Protein AF-A0A2D7LK01-F1 (afdb_monomer)

pLDDT: mean 90.99, std 5.38, range [63.78, 96.5]

Foldseek 3Di:
DWEWAQAQQWIFTDDPNHTDDIDNALQVLLVVVQPDDPPDDYDYDCNLVVNVVRNAPHSVSHVVSNVSSVVVRD

Secondary structure (DSSP, 8-state):
-EEEEEETTEEEEEETTEEEEEESSHHHHHHHHHHSPTT--EEE-HHHHTTTTTT-S-HHHHHHHHHHHHHH--

Radius of gyration: 11.13 Å; Cα contacts (8 Å, |Δi|>4): 128; chains: 1; bounding box: 23×28×24 Å

Sequence (74 aa):
MIVVHAEKGGLEFHFENDKIKSAKKVEDIAKIIDLTPKGTGFIFSSSMDFAKEYGFKSWKGAKNLFDKAWNYKK

Nearest PDB structures (foldseek):
  7kft-assembly1_D  TM=7.412E-01  e=4.113E+00  Thiomicrospira sp.
  4n06-assembly1_A  TM=6.506E-01  e=2.954E+00  Archaeoglobus fulgidus DSM 4304
  2mtz-assembly1_A  TM=4.622E-01  e=1.024E+00  Bacillus subtilis subsp. subtilis str. 168
  6is0-assembly1_A  TM=6.310E-01  e=5.017E+00  Danio rerio

Structure (mmCIF, N/CA/C/O backbone):
data_AF-A0A2D7LK01-F1
#
_entry.id   AF-A0A2D7LK01-F1
#
loop_
_atom_site.group_PDB
_atom_site.id
_atom_site.type_symbol
_atom_site.label_atom_id
_atom_site.label_alt_id
_atom_site.label_comp_id
_atom_site.label_asym_id
_atom_site.label_entity_id
_atom_site.label_seq_id
_atom_site.pdbx_PDB_ins_code
_atom_site.Cartn_x
_atom_site.Cartn_y
_atom_site.Cartn_z
_atom_site.occupancy
_atom_site.B_iso_or_equiv
_atom_site.auth_seq_id
_atom_site.auth_comp_id
_atom_site.auth_asym_id
_atom_site.auth_atom_id
_atom_site.pdbx_PDB_model_num
ATOM 1 N N . MET A 1 1 ? 8.902 -6.258 -9.155 1.00 90.56 1 MET A N 1
ATOM 2 C CA . MET A 1 1 ? 8.636 -5.974 -7.725 1.00 90.56 1 MET A CA 1
ATOM 3 C C . MET A 1 1 ? 8.048 -4.580 -7.647 1.00 90.56 1 MET A C 1
ATOM 5 O O . MET A 1 1 ? 8.492 -3.743 -8.422 1.00 90.56 1 MET A O 1
ATOM 9 N N . ILE A 1 2 ? 7.055 -4.340 -6.794 1.00 94.94 2 ILE A N 1
ATOM 10 C CA . ILE A 1 2 ? 6.452 -3.010 -6.644 1.00 94.94 2 ILE A CA 1
ATOM 11 C C . ILE A 1 2 ? 6.929 -2.378 -5.341 1.00 94.94 2 ILE A C 1
ATOM 13 O O . ILE A 1 2 ? 6.874 -3.009 -4.285 1.00 94.94 2 ILE A O 1
ATOM 17 N N . VAL A 1 3 ? 7.377 -1.129 -5.424 1.00 95.94 3 VAL A N 1
ATOM 18 C CA . VAL A 1 3 ? 7.752 -0.324 -4.263 1.00 95.94 3 VAL A CA 1
ATOM 19 C C . VAL A 1 3 ? 6.560 0.528 -3.850 1.00 95.94 3 VAL A C 1
ATOM 21 O O . VAL A 1 3 ? 5.954 1.214 -4.673 1.00 95.94 3 VAL A O 1
ATOM 24 N N . VAL A 1 4 ? 6.202 0.465 -2.574 1.00 95.25 4 VAL A N 1
ATOM 25 C CA . VAL A 1 4 ? 5.074 1.184 -1.989 1.00 95.25 4 VAL A CA 1
ATOM 26 C C . VAL A 1 4 ? 5.602 2.369 -1.193 1.00 95.25 4 VAL A C 1
ATOM 28 O O . VAL A 1 4 ? 6.421 2.205 -0.286 1.00 95.25 4 VAL A O 1
ATOM 31 N N . HIS A 1 5 ? 5.123 3.557 -1.542 1.00 94.75 5 HIS A N 1
ATOM 32 C CA . HIS A 1 5 ? 5.503 4.825 -0.931 1.00 94.75 5 HIS A CA 1
ATOM 33 C C . HIS A 1 5 ? 4.321 5.430 -0.177 1.00 94.75 5 HIS A C 1
ATOM 35 O O . HIS A 1 5 ? 3.180 5.310 -0.623 1.00 94.75 5 HIS A O 1
ATOM 41 N N . ALA A 1 6 ? 4.593 6.106 0.937 1.00 94.19 6 ALA A N 1
ATOM 42 C CA . ALA A 1 6 ? 3.621 6.981 1.581 1.00 94.19 6 ALA A CA 1
ATOM 43 C C . ALA A 1 6 ? 3.670 8.360 0.910 1.00 94.19 6 ALA A C 1
ATOM 45 O O . ALA A 1 6 ? 4.745 8.934 0.786 1.00 94.19 6 ALA A O 1
ATOM 46 N N . GLU A 1 7 ? 2.519 8.903 0.506 1.00 93.50 7 GLU A N 1
ATOM 47 C CA . GLU A 1 7 ? 2.420 10.235 -0.108 1.00 93.50 7 GLU A CA 1
ATOM 48 C C . GLU A 1 7 ? 1.053 10.868 0.187 1.00 93.50 7 GLU A C 1
ATOM 50 O O . GLU A 1 7 ? 0.000 10.295 -0.115 1.00 93.50 7 GLU A O 1
ATOM 55 N N . LYS A 1 8 ? 1.044 12.082 0.750 1.00 89.31 8 LYS A N 1
ATOM 56 C CA . LYS A 1 8 ? -0.164 12.903 1.008 1.00 89.31 8 LYS A CA 1
ATOM 57 C C . LYS A 1 8 ? -1.340 12.137 1.648 1.00 89.31 8 LYS A C 1
ATOM 59 O O . LYS A 1 8 ? -2.504 12.342 1.273 1.00 89.31 8 LYS A O 1
ATOM 64 N N . GLY A 1 9 ? -1.054 11.256 2.604 1.00 89.19 9 GLY A N 1
ATOM 65 C CA . GLY A 1 9 ? -2.027 10.428 3.324 1.00 89.19 9 GLY A CA 1
ATOM 66 C C . GLY A 1 9 ? -2.564 9.236 2.522 1.00 89.19 9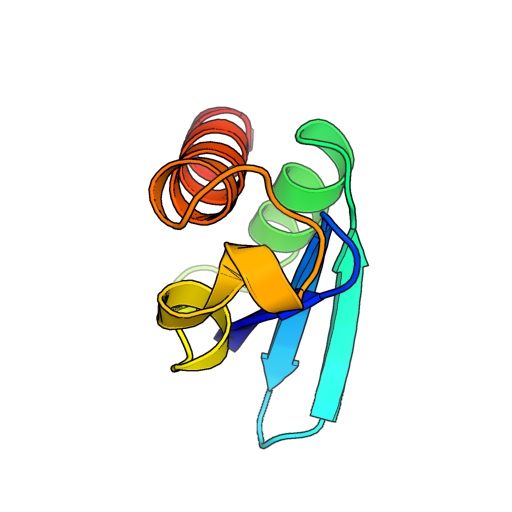 GLY A C 1
ATOM 67 O O . GLY A 1 9 ? -3.588 8.667 2.897 1.00 89.19 9 GLY A O 1
ATOM 68 N N . GLY A 1 10 ? -1.921 8.884 1.407 1.00 93.44 10 GLY A N 1
ATOM 69 C CA . GLY A 1 10 ? -2.204 7.710 0.583 1.00 93.44 10 GLY A CA 1
ATOM 70 C C . GLY A 1 10 ? -0.948 6.919 0.238 1.00 93.44 10 GLY A C 1
ATOM 71 O O . GLY A 1 10 ? 0.146 7.231 0.701 1.00 93.44 10 GLY A O 1
ATOM 72 N N . LEU A 1 11 ? -1.126 5.882 -0.573 1.00 95.31 11 LEU A N 1
ATOM 73 C CA . LEU A 1 11 ? -0.038 5.041 -1.052 1.00 95.31 11 LEU A CA 1
ATOM 74 C C . LEU A 1 11 ? 0.189 5.255 -2.542 1.00 95.31 11 LEU A C 1
ATOM 76 O O . LEU A 1 11 ? -0.772 5.320 -3.315 1.00 95.31 11 LEU A O 1
ATOM 80 N N . GLU A 1 12 ? 1.453 5.310 -2.942 1.00 96.38 12 GLU A N 1
ATOM 81 C CA . GLU A 1 12 ? 1.870 5.226 -4.338 1.00 96.38 12 GLU A CA 1
ATOM 82 C C . GLU A 1 12 ? 2.592 3.913 -4.606 1.00 96.38 12 GLU A C 1
ATOM 84 O O . GLU A 1 12 ? 3.337 3.416 -3.766 1.00 96.38 12 GLU A O 1
ATOM 89 N N . PHE A 1 13 ? 2.375 3.371 -5.796 1.00 95.81 13 PHE A N 1
ATOM 90 C CA . PHE A 1 13 ? 2.924 2.109 -6.264 1.00 95.81 13 PHE A CA 1
ATOM 91 C C . PHE A 1 13 ? 3.860 2.402 -7.423 1.00 95.81 13 PHE A C 1
ATOM 93 O O . PHE A 1 13 ? 3.427 2.972 -8.428 1.00 95.81 13 PHE A O 1
ATOM 100 N N . HIS A 1 14 ? 5.120 2.017 -7.271 1.00 95.69 14 HIS A N 1
ATOM 101 C CA . HIS A 1 14 ? 6.190 2.300 -8.217 1.00 95.69 14 HIS A CA 1
ATOM 102 C C . HIS A 1 14 ? 6.797 1.000 -8.754 1.00 95.69 14 HIS A C 1
ATOM 104 O O . HIS A 1 14 ? 6.978 0.039 -8.002 1.00 95.69 14 HIS A O 1
ATOM 110 N N . PHE A 1 15 ? 7.122 0.966 -10.043 1.00 93.00 15 PHE A N 1
ATOM 111 C CA . PHE A 1 15 ? 7.884 -0.108 -10.686 1.00 93.00 15 PHE A CA 1
ATOM 112 C C . PHE A 1 15 ? 9.061 0.525 -11.418 1.00 93.00 15 PHE A C 1
ATOM 114 O O . PHE A 1 15 ? 8.865 1.490 -12.139 1.00 93.00 15 PHE A O 1
ATOM 121 N N . GLU A 1 16 ? 10.278 0.029 -11.181 1.00 88.31 16 GLU A N 1
ATOM 122 C CA . GLU A 1 16 ? 11.509 0.580 -11.781 1.00 88.31 16 GLU A CA 1
ATOM 123 C C . GLU A 1 16 ? 11.668 2.110 -11.608 1.00 88.31 16 GLU A C 1
ATOM 125 O O . GLU A 1 16 ? 12.259 2.784 -12.440 1.00 88.31 16 GLU A O 1
ATOM 130 N N . ASN A 1 17 ? 11.199 2.641 -10.467 1.00 82.88 17 ASN A N 1
ATOM 131 C CA . ASN A 1 17 ? 11.143 4.070 -10.096 1.00 82.88 17 ASN A CA 1
ATOM 132 C C . ASN A 1 17 ? 10.052 4.905 -10.782 1.00 82.88 17 ASN A C 1
ATOM 134 O O . ASN A 1 17 ? 9.894 6.078 -10.442 1.00 82.88 17 ASN A O 1
ATOM 138 N N . ASP A 1 18 ? 9.257 4.308 -11.667 1.00 92.75 18 ASP A N 1
ATOM 139 C CA . ASP A 1 18 ? 8.106 4.969 -12.264 1.00 92.75 18 ASP A CA 1
ATOM 140 C C . ASP A 1 18 ? 6.850 4.755 -11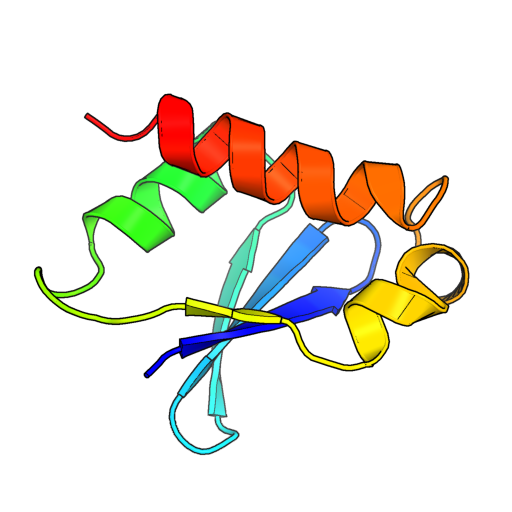.424 1.00 92.75 18 ASP A C 1
ATOM 142 O O . ASP A 1 18 ? 6.460 3.629 -11.093 1.00 92.75 18 ASP A O 1
ATOM 146 N N . LYS A 1 19 ? 6.159 5.856 -11.124 1.00 94.12 19 LYS A N 1
ATOM 147 C CA . LYS A 1 19 ? 4.857 5.823 -10.460 1.00 94.12 19 LYS A CA 1
ATOM 148 C C . LYS A 1 19 ? 3.811 5.206 -11.389 1.00 94.12 19 LYS A C 1
ATOM 150 O O . LYS A 1 19 ? 3.420 5.802 -12.389 1.00 94.12 19 LYS A O 1
ATOM 155 N N . ILE A 1 20 ? 3.256 4.066 -10.992 1.00 93.69 20 ILE A N 1
ATOM 156 C CA . ILE A 1 20 ? 2.223 3.351 -11.753 1.00 93.69 20 ILE A CA 1
ATOM 157 C C . ILE A 1 20 ? 0.826 3.812 -11.334 1.00 93.69 20 ILE A C 1
ATOM 159 O O . ILE A 1 20 ? -0.035 4.107 -12.168 1.00 93.69 20 ILE A O 1
ATOM 163 N N . LYS A 1 21 ? 0.568 3.838 -10.020 1.00 95.81 21 LYS A N 1
ATOM 164 C CA . LYS A 1 21 ? -0.741 4.159 -9.432 1.00 95.81 21 LYS A CA 1
ATOM 165 C C . LYS A 1 21 ? -0.587 4.804 -8.061 1.00 95.81 21 LYS A C 1
ATOM 167 O O . LYS A 1 21 ? 0.421 4.631 -7.386 1.00 95.81 21 LYS A O 1
ATOM 172 N N . SER A 1 22 ? -1.622 5.516 -7.625 1.00 95.50 22 SER A N 1
ATOM 173 C CA . SER A 1 22 ? -1.735 6.017 -6.254 1.00 95.50 22 SER A CA 1
ATOM 174 C C . SER A 1 22 ? -3.180 6.011 -5.788 1.00 95.50 22 SER A C 1
ATOM 176 O O . SER A 1 22 ? -4.075 6.306 -6.582 1.00 95.50 22 SER A O 1
ATOM 178 N N . ALA A 1 23 ? -3.406 5.734 -4.510 1.00 96.50 23 ALA A N 1
ATOM 179 C CA . ALA A 1 23 ? -4.738 5.728 -3.921 1.00 96.50 23 ALA A CA 1
ATOM 180 C C . ALA A 1 23 ? -4.701 6.035 -2.418 1.00 96.50 23 ALA A C 1
ATOM 182 O O . ALA A 1 23 ? -3.702 5.803 -1.741 1.00 96.50 23 ALA A O 1
ATOM 183 N N . LYS A 1 24 ? -5.813 6.561 -1.890 1.00 94.38 24 LYS A N 1
ATOM 184 C CA . LYS A 1 24 ? -5.981 6.878 -0.455 1.00 94.38 24 LYS A CA 1
ATOM 185 C C . LYS A 1 24 ? -6.986 5.970 0.254 1.00 94.38 24 LYS A C 1
ATOM 187 O O . LYS A 1 24 ? -6.950 5.848 1.473 1.00 94.38 24 LYS A O 1
ATOM 192 N N . LYS A 1 25 ? -7.908 5.371 -0.501 1.00 94.19 25 LYS A N 1
ATOM 193 C CA . LYS A 1 25 ? -8.981 4.521 0.021 1.00 94.19 25 LYS A CA 1
ATOM 194 C C . LYS A 1 25 ? -8.565 3.057 -0.028 1.00 94.19 25 LYS A C 1
ATOM 196 O O . LYS A 1 25 ? -7.884 2.645 -0.964 1.00 94.19 25 LYS A O 1
ATOM 201 N N . VAL A 1 26 ? -8.998 2.285 0.965 1.00 95.25 26 VAL A N 1
ATOM 202 C CA . VAL A 1 26 ? -8.670 0.856 1.097 1.00 95.25 26 VAL A CA 1
ATOM 203 C C . VAL A 1 26 ? -9.098 0.083 -0.150 1.00 95.25 26 VAL A C 1
ATOM 205 O O . VAL A 1 26 ? -8.330 -0.724 -0.661 1.00 95.25 26 VAL A O 1
ATOM 208 N N . GLU A 1 27 ? -10.288 0.367 -0.671 1.00 95.25 27 GLU A N 1
ATOM 209 C CA . GLU A 1 27 ? -10.893 -0.337 -1.802 1.00 95.25 27 GLU A CA 1
ATOM 210 C C . GLU A 1 27 ? -10.123 -0.090 -3.102 1.00 95.25 27 GLU A C 1
ATOM 212 O O . GLU A 1 27 ? -9.910 -1.009 -3.890 1.00 95.25 27 GLU A O 1
ATOM 217 N N . ASP A 1 28 ? -9.672 1.145 -3.320 1.00 96.00 28 ASP A N 1
ATOM 218 C CA . ASP A 1 28 ? -8.902 1.506 -4.511 1.00 96.00 28 ASP A CA 1
ATOM 219 C C . ASP A 1 28 ? -7.490 0.916 -4.450 1.00 96.00 28 ASP A C 1
ATOM 221 O O . ASP A 1 28 ? -6.978 0.420 -5.452 1.00 96.00 28 ASP A O 1
ATOM 225 N N . ILE A 1 29 ? -6.883 0.900 -3.260 1.00 96.12 29 ILE A N 1
ATOM 226 C CA . ILE A 1 29 ? -5.596 0.237 -3.038 1.00 96.12 29 ILE A CA 1
ATOM 227 C C . ILE A 1 29 ? -5.729 -1.275 -3.257 1.00 96.12 29 ILE A C 1
ATOM 229 O O . ILE A 1 29 ? -4.885 -1.873 -3.920 1.00 96.12 29 ILE A O 1
ATOM 233 N N . ALA A 1 30 ? -6.802 -1.890 -2.760 1.00 95.88 30 ALA A N 1
ATOM 234 C CA . ALA A 1 30 ? -7.054 -3.315 -2.939 1.00 95.88 30 ALA A CA 1
ATOM 235 C C . ALA A 1 30 ? -7.205 -3.678 -4.422 1.00 95.88 30 ALA A C 1
ATOM 237 O O . ALA A 1 30 ? -6.610 -4.657 -4.860 1.00 95.88 30 ALA A O 1
ATOM 238 N N . LYS A 1 31 ? -7.907 -2.853 -5.213 1.00 95.56 31 LYS A N 1
ATOM 239 C CA . LYS A 1 31 ? -7.990 -3.020 -6.675 1.00 95.56 31 LYS A CA 1
ATOM 240 C C . LYS A 1 31 ? -6.623 -2.931 -7.352 1.00 95.56 31 LYS A C 1
ATOM 242 O O . LYS A 1 31 ? -6.359 -3.696 -8.268 1.00 95.56 31 LYS A O 1
ATOM 247 N N . ILE A 1 32 ? -5.750 -2.015 -6.924 1.00 94.00 32 ILE A N 1
ATOM 248 C CA . ILE A 1 32 ? -4.385 -1.920 -7.472 1.00 94.00 32 ILE A CA 1
ATOM 249 C C . 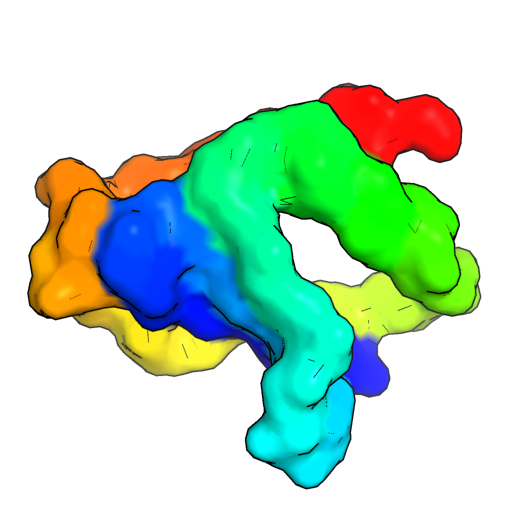ILE A 1 32 ? -3.603 -3.207 -7.180 1.00 94.00 32 ILE A C 1
ATOM 251 O O . ILE A 1 32 ? -2.951 -3.743 -8.075 1.00 94.00 32 ILE A O 1
ATOM 255 N N . ILE A 1 33 ? -3.693 -3.718 -5.948 1.00 93.88 33 ILE A N 1
ATOM 256 C CA . ILE A 1 33 ? -3.036 -4.970 -5.549 1.00 93.88 33 ILE A CA 1
ATOM 257 C C . ILE A 1 33 ? -3.597 -6.156 -6.346 1.00 93.88 33 ILE A C 1
ATOM 259 O O . ILE A 1 33 ? -2.825 -7.004 -6.776 1.00 93.88 33 ILE A O 1
ATOM 263 N N . ASP A 1 34 ? -4.910 -6.207 -6.561 1.00 93.69 34 ASP A N 1
ATOM 264 C CA . ASP A 1 34 ? -5.585 -7.290 -7.284 1.00 93.69 34 ASP A CA 1
ATOM 265 C C . ASP A 1 34 ? -5.260 -7.302 -8.790 1.00 93.69 34 ASP A C 1
ATOM 267 O O . ASP A 1 34 ? -4.994 -8.345 -9.380 1.00 93.69 34 ASP A O 1
ATOM 271 N N . LEU A 1 35 ? -5.166 -6.120 -9.407 1.00 91.88 35 LEU A N 1
ATOM 272 C CA . LEU A 1 35 ? -4.738 -5.970 -10.803 1.00 91.88 35 LEU A CA 1
ATOM 273 C C . LEU A 1 35 ? -3.237 -6.223 -11.009 1.00 91.88 35 LEU A C 1
ATOM 275 O O . LEU A 1 35 ? -2.773 -6.297 -12.148 1.00 91.88 35 LEU A O 1
ATOM 279 N N . THR A 1 36 ? -2.459 -6.326 -9.930 1.00 91.25 36 THR A N 1
ATOM 280 C CA . THR A 1 36 ? -1.031 -6.621 -10.022 1.00 91.25 36 THR A CA 1
ATOM 281 C C . THR A 1 36 ? -0.829 -8.107 -10.357 1.00 91.25 36 THR A C 1
ATOM 283 O O . THR A 1 36 ? -1.453 -8.960 -9.724 1.00 91.25 36 THR A O 1
ATOM 286 N N . PRO A 1 37 ? 0.073 -8.465 -11.296 1.00 92.06 37 PRO A N 1
ATOM 287 C CA . PRO A 1 37 ? 0.323 -9.861 -11.647 1.00 92.06 37 PRO A CA 1
ATOM 288 C C . PRO A 1 37 ? 0.618 -10.744 -10.428 1.00 92.06 37 PRO A C 1
ATOM 290 O O . PRO A 1 37 ? 1.434 -10.390 -9.567 1.00 92.06 37 PRO A O 1
ATOM 293 N N . LYS A 1 38 ? -0.020 -11.921 -10.369 1.00 89.06 38 LYS A N 1
ATOM 294 C CA . LYS A 1 38 ? 0.194 -12.901 -9.294 1.00 89.06 38 LYS A CA 1
ATOM 295 C C . LYS A 1 38 ? 1.681 -13.250 -9.178 1.00 89.06 38 LYS A C 1
ATOM 297 O O . LYS A 1 38 ? 2.359 -13.442 -10.180 1.00 89.06 38 LYS A O 1
ATOM 302 N N . GLY A 1 39 ? 2.179 -13.328 -7.945 1.00 88.12 39 GLY A N 1
ATOM 303 C CA . GLY A 1 39 ? 3.602 -13.550 -7.659 1.00 88.12 39 GLY A CA 1
ATOM 304 C C . GLY A 1 39 ? 4.443 -12.270 -7.588 1.00 88.12 39 GLY A C 1
ATOM 305 O O . GLY A 1 39 ? 5.611 -12.333 -7.210 1.00 88.12 39 GLY A O 1
ATOM 306 N N . THR A 1 40 ? 3.869 -11.098 -7.873 1.00 91.69 40 THR A N 1
ATOM 307 C CA . THR A 1 40 ? 4.565 -9.824 -7.658 1.00 91.69 40 THR A CA 1
ATOM 308 C C . THR A 1 40 ? 4.724 -9.540 -6.166 1.00 91.69 40 THR A C 1
ATOM 310 O O . THR A 1 40 ? 3.744 -9.423 -5.431 1.00 91.69 40 THR A O 1
ATOM 313 N N . GLY A 1 41 ? 5.974 -9.399 -5.721 1.00 92.62 41 GLY A N 1
ATOM 314 C CA . GLY A 1 41 ? 6.299 -8.928 -4.376 1.00 92.62 41 GLY A CA 1
ATOM 315 C C . GLY A 1 41 ? 6.118 -7.416 -4.228 1.00 92.62 41 GLY A C 1
ATOM 316 O O . GLY A 1 41 ? 6.403 -6.658 -5.163 1.00 92.62 41 GLY A O 1
ATOM 317 N N . PHE A 1 42 ? 5.696 -6.999 -3.035 1.00 94.19 42 PHE A N 1
ATOM 318 C CA . PHE A 1 42 ? 5.612 -5.602 -2.614 1.00 94.19 42 PHE A CA 1
ATOM 319 C C . PHE A 1 42 ? 6.675 -5.328 -1.552 1.00 94.19 42 PHE A C 1
ATOM 321 O O . PHE A 1 42 ? 6.808 -6.102 -0.603 1.00 94.19 42 PHE A O 1
ATOM 328 N N . ILE A 1 43 ? 7.406 -4.228 -1.701 1.00 94.00 43 ILE A N 1
ATOM 329 C CA . ILE A 1 43 ? 8.341 -3.722 -0.692 1.00 94.00 43 ILE A CA 1
ATOM 330 C C . ILE A 1 43 ? 7.964 -2.296 -0.307 1.00 94.00 43 ILE A C 1
ATOM 332 O O . ILE A 1 43 ? 7.367 -1.571 -1.098 1.00 94.00 43 ILE A O 1
ATOM 336 N N . PHE A 1 44 ? 8.298 -1.890 0.911 1.00 93.25 44 PHE A N 1
ATOM 337 C CA . PHE A 1 44 ? 7.994 -0.558 1.428 1.00 93.25 44 PHE A CA 1
ATOM 338 C C . PHE A 1 44 ? 9.236 0.325 1.341 1.00 93.25 44 PHE A C 1
ATOM 340 O O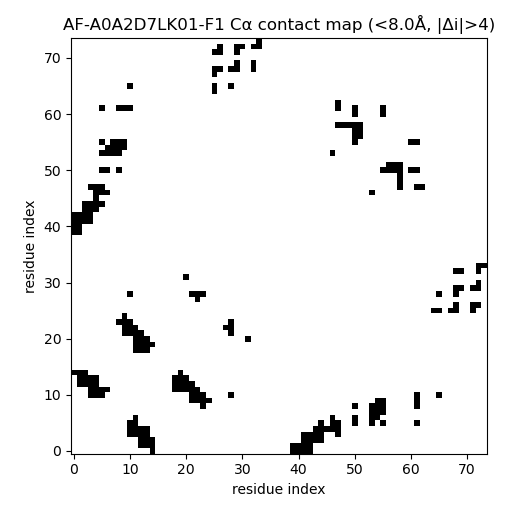 . PHE A 1 44 ? 10.321 -0.109 1.724 1.00 93.25 44 PHE A O 1
ATOM 347 N N . SER A 1 45 ? 9.089 1.545 0.824 1.00 92.75 45 SER A N 1
ATOM 348 C CA . SER A 1 45 ? 10.193 2.508 0.780 1.00 92.75 45 SER A CA 1
ATOM 349 C C . SER A 1 45 ? 10.376 3.230 2.114 1.00 92.75 45 SER A C 1
ATOM 351 O O . SER A 1 45 ? 9.488 3.227 2.967 1.00 92.75 45 SER A O 1
ATOM 353 N N . SER A 1 46 ? 11.498 3.938 2.257 1.00 88.56 46 SER A N 1
ATOM 354 C CA . SER A 1 46 ? 11.788 4.781 3.425 1.00 88.56 46 SER A CA 1
ATOM 355 C C . SER A 1 46 ? 10.743 5.878 3.663 1.00 88.56 46 SER A C 1
ATOM 357 O O . SER A 1 46 ? 10.560 6.312 4.794 1.00 88.56 46 SER A O 1
ATOM 359 N N . SER A 1 47 ? 9.987 6.304 2.642 1.00 87.88 47 SER A N 1
ATOM 360 C CA . SER A 1 47 ? 8.877 7.258 2.833 1.00 87.88 47 SER A CA 1
ATOM 361 C C . SER A 1 47 ? 7.805 6.730 3.795 1.00 87.88 47 SER A C 1
ATOM 363 O O . SER A 1 47 ? 7.172 7.509 4.506 1.00 87.88 47 SER A O 1
ATOM 365 N N . MET A 1 48 ? 7.635 5.406 3.875 1.00 87.06 48 MET A N 1
ATOM 366 C CA . MET A 1 48 ? 6.737 4.775 4.839 1.00 87.06 48 MET A CA 1
ATOM 367 C C . MET A 1 48 ? 7.230 5.008 6.271 1.00 87.06 48 MET A C 1
ATOM 369 O O . MET A 1 48 ? 6.404 5.311 7.132 1.00 87.06 48 MET A O 1
ATOM 373 N N . ASP A 1 49 ? 8.550 4.970 6.502 1.00 84.12 49 ASP A N 1
ATOM 374 C CA . ASP A 1 49 ? 9.214 5.274 7.785 1.00 84.12 49 ASP A CA 1
ATOM 375 C C . ASP A 1 49 ? 8.938 6.708 8.251 1.00 84.12 49 ASP A C 1
ATOM 377 O O . ASP A 1 49 ? 8.632 6.945 9.423 1.00 84.12 49 ASP A O 1
ATOM 381 N N . PHE A 1 50 ? 8.883 7.639 7.301 1.00 84.31 50 PHE A N 1
ATOM 382 C CA . PHE A 1 50 ? 8.572 9.050 7.528 1.00 84.31 50 PHE A CA 1
ATOM 383 C C . PHE A 1 50 ? 7.116 9.415 7.215 1.00 84.31 50 PHE A C 1
ATOM 385 O O . PHE A 1 50 ? 6.808 10.584 7.002 1.00 84.31 50 PHE A O 1
ATOM 392 N N . ALA A 1 51 ? 6.175 8.462 7.231 1.00 82.38 51 ALA A N 1
ATOM 393 C CA . ALA A 1 51 ? 4.804 8.682 6.747 1.00 82.38 51 ALA A CA 1
ATOM 394 C C . ALA A 1 51 ? 4.065 9.884 7.377 1.00 82.38 51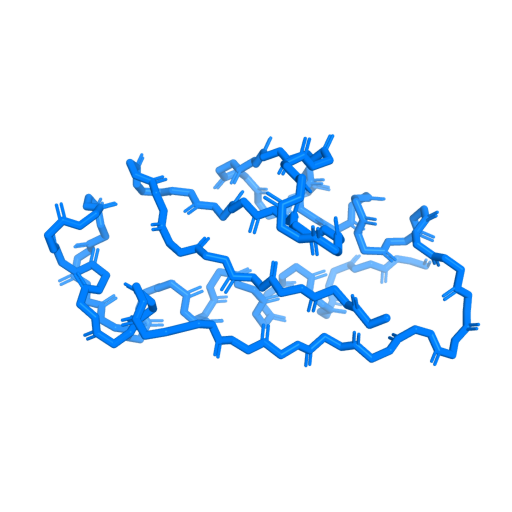 ALA A C 1
ATOM 396 O O . ALA A 1 51 ? 3.123 10.404 6.776 1.00 82.38 51 ALA A O 1
ATOM 397 N N . LYS A 1 52 ? 4.482 10.351 8.564 1.00 86.00 52 LYS A N 1
ATOM 398 C CA . LYS A 1 52 ? 3.980 11.602 9.160 1.00 86.00 52 LYS A CA 1
ATOM 399 C C . LYS A 1 52 ? 4.224 12.826 8.277 1.00 86.00 52 LYS A C 1
ATOM 401 O O . LYS A 1 52 ? 3.319 13.638 8.110 1.00 86.00 52 LYS A O 1
ATOM 406 N N . GLU A 1 53 ? 5.413 12.931 7.697 1.00 86.06 53 GLU A N 1
ATOM 407 C CA . GLU A 1 53 ? 5.797 14.004 6.770 1.00 86.06 53 GLU A CA 1
ATOM 408 C C . GLU A 1 53 ? 4.989 13.922 5.470 1.00 86.06 53 GLU A C 1
ATOM 410 O O . GLU A 1 53 ? 4.653 14.933 4.861 1.00 86.06 53 GLU A O 1
ATOM 415 N N . TYR A 1 54 ? 4.560 12.711 5.119 1.00 83.44 54 TYR A N 1
ATOM 416 C CA . TYR A 1 54 ? 3.747 12.414 3.947 1.00 83.44 54 TYR A CA 1
ATOM 417 C C . TYR A 1 54 ? 2.244 12.356 4.256 1.00 83.44 54 TYR A C 1
ATOM 419 O O . TYR A 1 54 ? 1.489 11.678 3.565 1.00 83.44 54 TYR A O 1
ATOM 427 N N . GLY A 1 55 ? 1.769 13.064 5.285 1.00 82.56 55 GLY A N 1
ATOM 428 C CA . GLY A 1 55 ? 0.337 13.280 5.531 1.00 82.56 55 GLY A CA 1
ATOM 429 C C . GLY A 1 55 ? -0.416 12.130 6.211 1.00 82.56 55 GLY A C 1
ATOM 430 O O . GLY A 1 55 ? -1.646 12.176 6.289 1.00 82.56 55 GLY A O 1
ATOM 431 N N . PHE A 1 56 ? 0.275 11.111 6.730 1.00 86.12 56 PHE A N 1
ATOM 432 C CA . PHE A 1 56 ? -0.321 10.131 7.644 1.00 86.12 56 PHE A CA 1
ATOM 433 C C . PHE A 1 56 ? -0.207 10.582 9.104 1.00 86.12 56 PHE A C 1
ATOM 435 O O . PHE A 1 56 ? 0.672 11.343 9.482 1.00 86.12 56 PHE A O 1
ATOM 442 N N . LYS A 1 57 ? -1.062 10.054 9.989 1.00 81.06 57 LYS A N 1
ATOM 443 C CA . LYS A 1 57 ? -0.945 10.323 11.438 1.00 81.06 57 LYS A CA 1
ATOM 444 C C . LYS A 1 57 ? 0.284 9.657 12.074 1.00 81.06 57 LYS A C 1
ATOM 446 O O . LYS A 1 57 ? 0.789 10.116 13.098 1.00 81.06 57 LYS A O 1
ATOM 451 N N . SER A 1 58 ? 0.742 8.540 11.511 1.00 83.69 58 SER A N 1
ATOM 452 C CA . SER A 1 58 ? 1.885 7.766 11.999 1.00 83.69 58 SER A CA 1
ATOM 453 C C . SER A 1 58 ? 2.368 6.777 10.939 1.00 83.69 58 SER A C 1
ATOM 455 O O . SER A 1 58 ? 1.615 6.434 10.028 1.00 83.69 58 SER A O 1
ATOM 457 N N . TRP A 1 59 ? 3.581 6.250 11.132 1.00 82.69 59 TRP A N 1
ATOM 458 C CA . TRP A 1 59 ? 4.109 5.086 10.412 1.00 82.69 59 TRP A CA 1
ATOM 459 C C . TRP A 1 59 ? 3.103 3.929 10.333 1.00 82.69 59 TRP A C 1
ATOM 461 O O . TRP A 1 59 ? 2.744 3.451 9.256 1.00 82.69 59 TRP A O 1
ATOM 471 N N . LYS A 1 60 ? 2.555 3.544 11.498 1.00 86.88 60 LYS A N 1
ATOM 472 C CA . LYS A 1 60 ? 1.531 2.495 11.605 1.00 86.88 60 LYS A CA 1
ATOM 473 C C . LYS A 1 60 ? 0.296 2.818 10.768 1.00 86.88 60 LYS A C 1
ATOM 475 O O . LYS A 1 60 ? -0.357 1.899 10.301 1.00 86.88 60 LYS A O 1
ATOM 480 N N . GLY A 1 61 ? -0.035 4.094 10.567 1.00 86.62 61 GLY A N 1
ATOM 481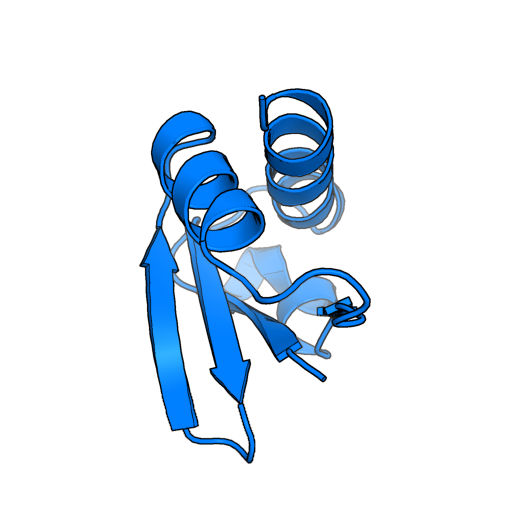 C CA . GLY A 1 61 ? -1.151 4.512 9.721 1.00 86.62 61 GLY A CA 1
ATOM 482 C C . GLY A 1 61 ? -0.975 4.097 8.261 1.00 86.62 61 GLY A C 1
ATOM 483 O O . GLY A 1 61 ? -1.888 3.497 7.697 1.00 86.62 61 GLY A O 1
ATOM 484 N N . ALA A 1 62 ? 0.196 4.362 7.677 1.00 88.94 62 ALA A N 1
ATOM 485 C CA . ALA A 1 62 ? 0.495 3.994 6.293 1.00 88.94 62 ALA A CA 1
ATOM 486 C C . ALA A 1 62 ? 0.560 2.474 6.111 1.00 88.94 62 ALA A C 1
ATOM 488 O O . ALA A 1 62 ? -0.083 1.929 5.213 1.00 88.94 62 ALA A O 1
ATOM 489 N N . LYS A 1 63 ? 1.245 1.767 7.022 1.00 90.75 63 LYS A N 1
ATOM 490 C CA . LYS A 1 63 ? 1.300 0.300 6.979 1.00 90.75 63 LYS A CA 1
ATOM 491 C C . LYS A 1 63 ? -0.082 -0.338 7.164 1.00 90.75 63 LYS A C 1
ATOM 493 O O . LYS A 1 63 ? -0.458 -1.206 6.385 1.00 90.75 63 LYS A O 1
ATOM 498 N N . ASN A 1 64 ? -0.874 0.128 8.132 1.00 92.88 64 ASN A N 1
ATOM 499 C CA . ASN A 1 64 ? -2.226 -0.394 8.357 1.00 92.88 64 ASN A CA 1
AT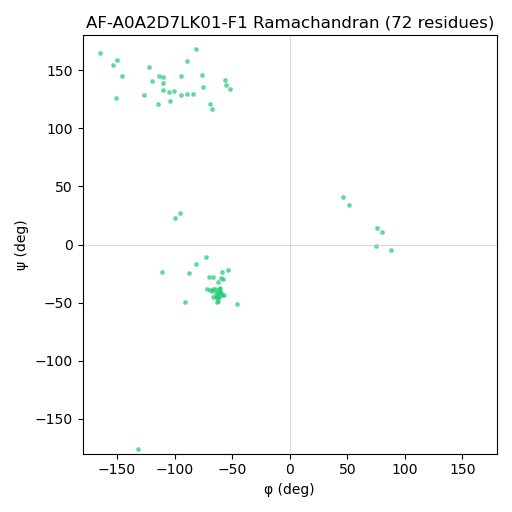OM 500 C C . ASN A 1 64 ? -3.145 -0.161 7.153 1.00 92.88 64 ASN A C 1
ATOM 502 O O . 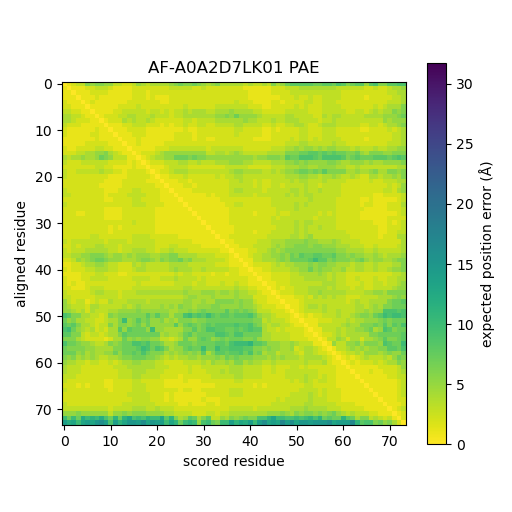ASN A 1 64 ? -4.044 -0.965 6.920 1.00 92.88 64 ASN A O 1
ATOM 506 N N . LEU A 1 65 ? -2.959 0.934 6.407 1.00 93.44 65 LEU A N 1
ATOM 507 C CA . LEU A 1 65 ? -3.721 1.185 5.185 1.00 93.44 65 LEU A CA 1
ATOM 508 C C . LEU A 1 65 ? -3.415 0.118 4.123 1.00 93.44 65 LEU A C 1
ATOM 510 O O . LEU A 1 65 ? -4.350 -0.440 3.548 1.00 93.44 65 LEU A O 1
ATOM 514 N N . PHE A 1 66 ? -2.134 -0.210 3.924 1.00 94.25 66 PHE A N 1
ATOM 515 C CA . PHE A 1 66 ? -1.727 -1.297 3.033 1.00 94.25 66 PHE A CA 1
ATOM 516 C C . PHE A 1 66 ? -2.250 -2.655 3.516 1.00 94.25 66 PHE A C 1
ATOM 518 O O . PHE A 1 66 ? -2.880 -3.367 2.741 1.00 94.25 66 PHE A O 1
ATOM 525 N N . ASP A 1 67 ? -2.052 -2.999 4.794 1.00 94.62 67 ASP A N 1
ATOM 526 C CA . ASP A 1 67 ? -2.470 -4.293 5.356 1.00 94.62 67 ASP A CA 1
ATOM 527 C C . ASP A 1 67 ? -3.990 -4.501 5.225 1.00 94.62 67 ASP A C 1
ATOM 529 O O . ASP A 1 67 ? -4.454 -5.581 4.858 1.00 94.62 67 ASP A O 1
ATOM 533 N N . LYS A 1 68 ? -4.788 -3.452 5.475 1.00 95.19 68 LYS A N 1
ATOM 534 C CA . LYS A 1 68 ? -6.244 -3.496 5.268 1.00 95.19 68 LYS A CA 1
ATOM 535 C C . LYS A 1 68 ? -6.596 -3.763 3.811 1.00 95.19 68 LYS A C 1
ATOM 537 O O . LYS A 1 68 ? -7.456 -4.595 3.552 1.00 95.19 68 LYS A O 1
ATOM 542 N N . ALA A 1 69 ? -5.939 -3.083 2.875 1.00 95.31 69 ALA A N 1
ATOM 543 C CA . ALA A 1 69 ? -6.181 -3.283 1.451 1.00 95.31 69 ALA A CA 1
ATOM 544 C C . ALA A 1 69 ? -5.750 -4.680 0.980 1.00 95.31 69 ALA A C 1
ATOM 546 O O . ALA A 1 69 ? -6.463 -5.320 0.211 1.00 95.31 69 ALA A O 1
ATOM 547 N N . TRP A 1 70 ? -4.631 -5.192 1.499 1.00 94.00 70 TRP A N 1
ATOM 548 C CA . TRP A 1 70 ? -4.150 -6.544 1.227 1.00 94.00 70 TRP A CA 1
ATOM 549 C C . TRP A 1 70 ? -5.134 -7.622 1.685 1.00 94.00 70 TRP A C 1
ATOM 551 O O . TRP A 1 70 ? -5.300 -8.616 0.987 1.00 94.00 70 TRP A O 1
ATOM 561 N N . ASN A 1 71 ? -5.795 -7.421 2.825 1.00 93.44 71 ASN A N 1
ATOM 562 C CA . ASN A 1 71 ? -6.828 -8.332 3.323 1.00 93.44 71 ASN A CA 1
ATOM 563 C C . ASN A 1 71 ? -8.199 -8.111 2.662 1.00 93.44 71 ASN A C 1
ATOM 565 O O . ASN A 1 71 ? -9.070 -8.967 2.770 1.00 93.44 71 ASN A O 1
ATOM 569 N N . TYR A 1 72 ? -8.407 -6.961 2.015 1.00 92.25 72 TYR A N 1
ATOM 570 C CA . TYR A 1 72 ? -9.657 -6.615 1.337 1.00 92.25 72 TYR A CA 1
ATOM 571 C C . TYR A 1 72 ? -9.711 -7.102 -0.119 1.00 92.25 72 TYR A C 1
ATOM 573 O O . TYR A 1 72 ? -10.805 -7.258 -0.664 1.00 92.25 72 TYR A O 1
ATOM 581 N N . LYS A 1 73 ? -8.556 -7.308 -0.770 1.00 82.81 73 LYS A N 1
ATOM 582 C CA . LYS A 1 73 ? -8.492 -7.804 -2.156 1.00 82.81 73 LYS A CA 1
ATOM 583 C C . LYS A 1 73 ? -9.249 -9.137 -2.287 1.00 82.81 73 LYS A C 1
ATOM 585 O O . LYS A 1 73 ? -9.214 -9.950 -1.363 1.00 82.81 73 LYS A O 1
ATOM 590 N N . LYS A 1 74 ? -9.959 -9.322 -3.400 1.00 63.78 74 LYS A N 1
ATOM 591 C CA . LYS A 1 74 ? -10.836 -10.476 -3.648 1.00 63.78 74 LYS A CA 1
ATOM 592 C C . LYS A 1 74 ? -10.204 -11.459 -4.614 1.00 63.78 74 LYS A C 1
ATOM 594 O O . LYS A 1 74 ? -9.442 -10.992 -5.474 1.00 63.78 74 LYS A O 1
#

Solvent-accessible surface area (backbone atoms only — not comparable to full-atom values): 3997 Å² total; per-residue (Å²): 103,37,40,38,33,37,45,79,47,22,42,33,37,23,47,98,84,42,78,74,50,72,37,69,49,48,68,56,42,10,50,55,59,57,73,43,65,88,89,63,52,76,45,76,40,71,44,33,76,46,8,47,84,22,55,27,94,31,40,66,50,51,52,50,48,50,54,52,10,66,73,62,42,126

Mean predicted aligned error: 3.26 Å

=== Feature glossary ===
The record interleaves many kinds of information about one protein. Here is each kind framed as the question it answers.

Q: Are the domains correctly placed relative to each other?
A: Predicted aligned error is AlphaFold's pairwise confidence. Unlike pLDDT (per-residue), PAE is per-residue-pair and captures whether two parts of the structure are correctly placed relative to each other. Units are ångströms of expected positional error.

Q: Which residues are in helices, strands, or loops?
A: Eight-state secondary structure (DSSP): H is the canonical α-helix, G the tighter 3₁₀-helix, I the wider π-helix; E/B are β-structure, T and S are turns and bends, and '-' is everything else. DSSP derives these from the pattern of main-chain N–H···O=C hydrogen bonds, not from the sequence.

Q: What if only a Cα trace is available?
A: P-SEA three-state annotation labels each residue as helix, strand, or coil based purely on the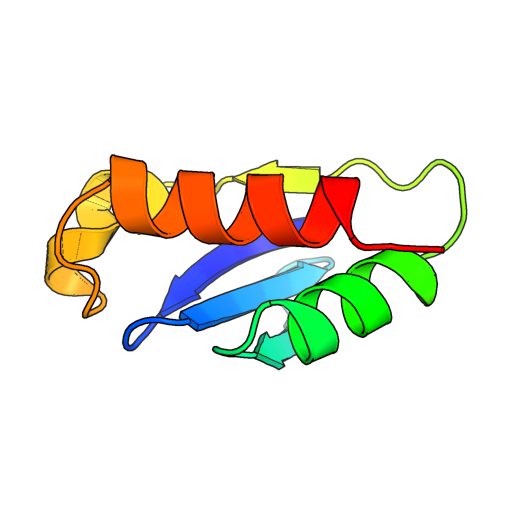 geometry of the Cα trace. It serves as a fallback when the full backbone (and thus DSSP) is unavailable.

Q: What are the backbone torsion angles?
A: φ (phi) and ψ (psi) are the two rotatable backbone dihedrals per residue: φ is the C(i-1)–N–Cα–C torsion, ψ is the N–Cα–C–N(i+1) torsion, both in degrees on (−180°, 180°]. α-helical residues cluster near (−60°, −45°); β-strand residues near (−120°, +130°). A Ramachandran plot is simply a scatter of (φ, ψ) for every residue.

Q: What known structures does this most resemble?
A: Structural nearest neighbors (via Foldseek easy-search vs the PDB). Reported per hit: target PDB id, E-value, and alignment TM-score. A TM-score above ~0.5 is the conventional threshold for 'same fold'.

Q: What family and function is it annotated with?
A: Database cross-references. InterPro integrates a dozen domain/family signature databases into unified entries with residue-range hits. GO terms attach function/process/location labels with evidence codes. CATH codes position the fold in a four-level structural taxonomy. Organism is the NCBI-taxonomy species name.

Q: Which residues are buried vs exposed?
A: Solvent accessibility: the surface area of each residue that a 1.4 Å water probe can touch, in Å². When only backbone atoms are present the absolute values are lower than full-atom SASA (side chains contribute most of the area) and are flagged as backbone-only.

Q: What do the diagnostic plots show?
A: Three diagnostic plots accompany the record. The Cα contact map visualizes the tertiary structure as a 2D adjacency matrix (8 Å cutoff, sequence-local contacts suppressed). The Ramachandran plot shows the distribution of backbone (φ, ψ) torsions, with points in the α and β basins reflecting secondary structure content. The PAE plot shows AlphaFold's inter-residue confidence as a color matrix.

Q: What is the amino-acid chain?
A: The amino-acid sequence is the protein's primary structure: the linear order of residues from the N-terminus to the C-terminus, written in one-letter code. Everything else here — the 3D coordinates, the secondary structure, the domain annotations — is ultimately a consequence of this string.

Q: What do the rendered images show?
A: The six renders are orthographic views along the three Cartesian axes in both directions. Representation (cartoon, sticks, or surface) and color scheme (sequence-rainbow or by-chain) vary across proteins so the training set covers all the common visualization conventions.

Q: Where is each backbone atom in 3D?
A: The mmCIF table is the protein's shape written out atom by atom. For each backbone N, Cα, C, and carbonyl O, it records an (x, y, z) coordinate triple in Å plus the residue type, chain letter, and residue number.

Q: How mobile is each atom in the crystal?
A: For experimental (PDB) structures, the B-factor (temperature factor) quantifies the positional spread of each atom in the crystal — a combination of thermal vibration and static disorder — in units of Å². High B-factors mark flexible loops or poorly resolved regions; low B-factors mark the rigid, well-ordered core.

Q: How big and how compact is the whole molecule?
A: Three whole-structure scalars: the radius of gyration (RMS distance of Cα from centroid, in Å), the count of Cα–Cα contacts (pairs closer than 8 Å and separated by more than four residues in sequence — i.e. tertiary, not local, contacts), and the bounding-box dimensions. Together they distinguish compact globular folds from extended fibres or disordered chains.

Q: What does the local fold look like, residue by residue?
A: A 3Di character summarizes, for each residue, the relative orientation of the Cα frame of its nearest spatial neighbor. Because it encodes fold topology rather than chemistry, 3Di alignments detect remote structural similarity that sequence alignment misses.

Q: How confident is the AlphaFold model at each residue?
A: For AlphaFold models, the B-factor field carries pLDDT — the model's own estimate of local accuracy on a 0–100 scale. Regions with pLDDT<50 should be treated as essentially unmodeled; they often correspond to intrinsically disordered segments.